Protein AF-A0A0C1EKT3-F1 (afdb_monomer_lite)

pLDDT: mean 87.72, std 9.73, range [45.53, 94.5]

Radius of gyration: 13.96 Å; chains: 1; bounding box: 32×30×38 Å

Foldseek 3Di:
DPDDQWDWDQDPVPRDIDIDGDLVNLVVVVVVLVVDADDPPDDRVVVVVVSVVVVVVSVVVCVVVVSPDD

Sequence (70 aa):
MADEHLKAIPSSESGLLTFQMDRAGYELFERLLKRAVPGKADNAGVFKQAKDRVDGAFFAGASQMGWLRK

Structure (mmCIF, N/CA/C/O backbone):
data_AF-A0A0C1EKT3-F1
#
_entry.id   AF-A0A0C1EKT3-F1
#
loop_
_atom_site.group_PDB
_atom_site.id
_atom_site.type_symbol
_atom_site.label_atom_id
_atom_site.label_alt_id
_atom_site.label_comp_id
_atom_site.label_asym_id
_atom_site.label_entity_id
_atom_site.label_seq_id
_atom_site.pdbx_PDB_ins_code
_atom_site.Cartn_x
_atom_site.Cartn_y
_atom_site.Cartn_z
_atom_site.occupancy
_atom_site.B_iso_or_equiv
_atom_site.auth_seq_id
_atom_site.auth_comp_id
_atom_site.auth_asym_id
_atom_site.auth_atom_id
_atom_site.pdbx_PDB_model_num
ATOM 1 N N . MET A 1 1 ? 17.372 -19.002 -5.714 1.00 45.53 1 MET A N 1
ATOM 2 C CA . MET A 1 1 ? 17.070 -18.026 -4.647 1.00 45.53 1 MET A CA 1
ATOM 3 C C . MET A 1 1 ? 15.696 -17.473 -4.967 1.00 45.53 1 MET A C 1
ATOM 5 O O . MET A 1 1 ? 15.454 -17.243 -6.142 1.00 45.53 1 MET A O 1
ATOM 9 N N . ALA A 1 2 ? 14.765 -17.424 -4.013 1.00 54.94 2 ALA A N 1
ATOM 10 C CA . ALA A 1 2 ? 13.453 -16.836 -4.280 1.00 54.94 2 ALA A CA 1
ATOM 11 C C . ALA A 1 2 ? 13.647 -15.322 -4.373 1.00 54.94 2 ALA A C 1
ATOM 13 O O . ALA A 1 2 ? 14.141 -14.728 -3.417 1.00 54.94 2 ALA A O 1
AT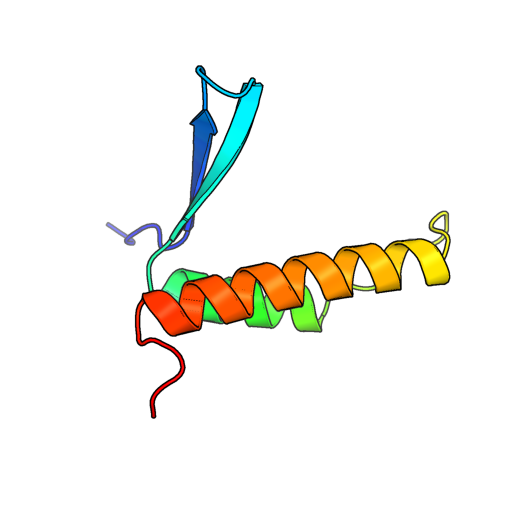OM 14 N N . ASP A 1 3 ? 13.347 -14.730 -5.524 1.00 69.69 3 ASP A N 1
ATOM 15 C CA . ASP A 1 3 ? 13.475 -13.288 -5.693 1.00 69.69 3 ASP A CA 1
ATOM 16 C C . ASP A 1 3 ? 12.474 -12.588 -4.760 1.00 69.69 3 ASP A C 1
ATOM 18 O O . ASP A 1 3 ? 11.273 -12.869 -4.774 1.00 69.69 3 ASP A O 1
ATOM 22 N N . GLU A 1 4 ? 12.973 -11.718 -3.882 1.00 80.44 4 GLU A N 1
ATOM 23 C CA . GLU A 1 4 ? 12.132 -10.936 -2.976 1.00 80.44 4 GLU A CA 1
ATOM 24 C C . GLU A 1 4 ? 11.413 -9.837 -3.770 1.00 80.44 4 GLU A C 1
ATOM 26 O O . GLU A 1 4 ? 12.011 -8.840 -4.168 1.00 80.44 4 GLU A O 1
ATOM 31 N N . HIS A 1 5 ? 10.108 -10.007 -3.987 1.00 89.12 5 HIS A N 1
ATOM 32 C CA . HIS A 1 5 ? 9.292 -9.084 -4.787 1.00 89.12 5 HIS A CA 1
ATOM 33 C C . HIS A 1 5 ? 8.933 -7.766 -4.078 1.00 89.12 5 HIS A C 1
ATOM 35 O O . HIS A 1 5 ? 8.481 -6.817 -4.718 1.00 89.12 5 HIS A O 1
ATOM 41 N N . LEU A 1 6 ? 9.105 -7.701 -2.754 1.00 87.06 6 LEU A N 1
ATOM 42 C CA . LEU A 1 6 ? 8.828 -6.532 -1.921 1.00 87.06 6 LEU A CA 1
ATOM 43 C C . LEU A 1 6 ? 9.911 -6.411 -0.849 1.00 87.06 6 LEU A C 1
ATOM 45 O O . LEU A 1 6 ? 10.096 -7.326 -0.049 1.00 87.06 6 LEU A O 1
ATOM 49 N N . LYS A 1 7 ? 10.569 -5.254 -0.792 1.00 89.50 7 LYS A N 1
ATOM 50 C CA . LYS A 1 7 ? 11.613 -4.941 0.183 1.00 89.50 7 LYS A CA 1
ATOM 51 C C . LYS A 1 7 ? 11.321 -3.619 0.879 1.00 89.50 7 LYS A C 1
ATOM 53 O O . LYS A 1 7 ? 11.030 -2.615 0.232 1.00 89.50 7 LYS A O 1
ATOM 58 N N . ALA A 1 8 ? 11.441 -3.607 2.202 1.00 88.94 8 ALA A N 1
ATOM 59 C CA . ALA A 1 8 ? 11.393 -2.386 2.995 1.00 88.94 8 ALA A CA 1
ATOM 60 C C . ALA A 1 8 ? 12.813 -1.820 3.154 1.00 88.94 8 ALA A C 1
ATOM 62 O O . ALA A 1 8 ? 13.727 -2.527 3.578 1.00 88.94 8 ALA A O 1
ATOM 63 N N . ILE A 1 9 ? 13.004 -0.554 2.791 1.00 90.12 9 ILE A N 1
ATOM 64 C CA . ILE A 1 9 ? 14.286 0.149 2.823 1.00 90.12 9 ILE A CA 1
ATOM 65 C C . ILE A 1 9 ? 14.117 1.395 3.697 1.00 90.12 9 ILE A C 1
ATOM 67 O O . ILE A 1 9 ? 13.282 2.246 3.381 1.00 90.12 9 ILE A O 1
ATOM 71 N N . PRO A 1 10 ? 14.872 1.530 4.799 1.00 88.75 10 PRO A N 1
ATOM 72 C CA . PRO A 1 10 ? 14.859 2.759 5.576 1.00 88.75 10 PRO A CA 1
ATOM 73 C C . PRO A 1 10 ? 15.460 3.896 4.740 1.00 88.75 10 PRO A C 1
ATOM 75 O O . PRO A 1 10 ? 16.570 3.778 4.226 1.00 88.75 10 PRO A O 1
ATOM 78 N N . SER A 1 11 ? 14.726 4.998 4.606 1.00 86.88 11 SER A N 1
ATOM 79 C CA . SER A 1 11 ? 15.202 6.218 3.960 1.00 86.88 11 SER A CA 1
ATOM 80 C C . SER A 1 11 ? 15.805 7.141 5.012 1.00 86.88 11 SER A C 1
ATOM 82 O O . SER A 1 11 ? 15.091 7.747 5.817 1.00 86.88 11 SER A O 1
ATOM 84 N N . SER A 1 12 ? 17.133 7.252 5.006 1.00 77.12 12 SER A N 1
ATOM 85 C CA . SER A 1 12 ? 17.884 8.127 5.913 1.00 77.12 12 SER A CA 1
ATOM 86 C C . SER A 1 12 ? 17.627 9.615 5.669 1.00 77.12 12 SER A C 1
ATOM 88 O O . SER A 1 12 ? 17.820 10.413 6.579 1.00 77.12 12 SER A O 1
ATOM 90 N N . GLU A 1 13 ? 17.179 9.995 4.471 1.00 77.88 13 GLU A N 1
ATOM 91 C CA . GLU A 1 13 ? 16.929 11.395 4.101 1.00 77.88 13 GLU A CA 1
ATOM 92 C C . GLU A 1 13 ? 15.587 11.913 4.621 1.00 77.88 13 GLU A C 1
ATOM 94 O O . GLU A 1 13 ? 15.476 13.068 5.022 1.00 77.88 13 GLU A O 1
ATOM 99 N N . SER A 1 14 ? 14.562 11.060 4.634 1.00 73.00 14 SER A N 1
ATOM 100 C CA . SER A 1 14 ? 13.206 11.451 5.028 1.00 73.00 14 SER A CA 1
ATOM 101 C C . SER A 1 14 ? 12.814 10.964 6.423 1.00 73.00 14 SER A C 1
ATOM 103 O O . SER A 1 14 ? 11.751 11.335 6.914 1.00 73.00 14 SER A O 1
ATOM 105 N N . GLY A 1 15 ? 13.621 10.102 7.053 1.00 86.31 15 GLY A N 1
ATOM 106 C CA . GLY A 1 15 ? 13.239 9.411 8.290 1.00 86.31 15 GLY A CA 1
ATOM 107 C C . GLY A 1 15 ? 12.024 8.491 8.104 1.00 86.31 15 GLY A C 1
ATOM 108 O O . GLY A 1 15 ? 11.317 8.197 9.065 1.00 86.31 15 GLY A O 1
ATOM 109 N N . LEU A 1 16 ? 11.753 8.066 6.864 1.00 85.56 16 LEU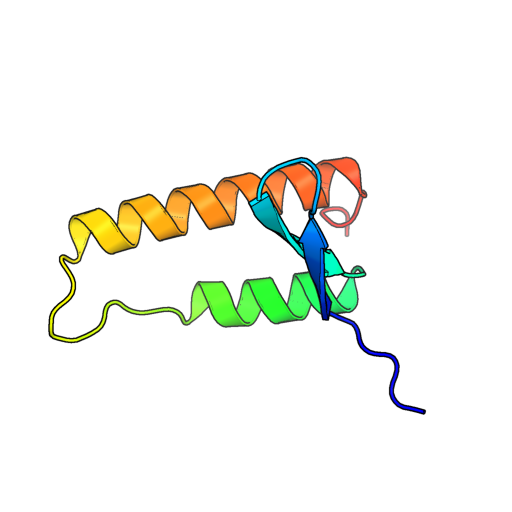 A N 1
ATOM 110 C CA . LEU A 1 16 ? 10.598 7.241 6.497 1.00 85.56 16 LEU A CA 1
ATOM 111 C C . LEU A 1 16 ? 11.042 5.840 6.075 1.00 85.56 16 LEU A C 1
ATOM 113 O O . LEU A 1 16 ? 12.195 5.613 5.712 1.00 85.56 16 LEU A O 1
ATOM 117 N N . LEU A 1 17 ? 10.097 4.903 6.078 1.00 86.12 17 LEU A N 1
ATOM 118 C CA . LEU A 1 17 ? 10.270 3.585 5.482 1.00 86.12 17 LEU A CA 1
ATOM 119 C C . LEU A 1 17 ? 9.773 3.613 4.032 1.00 86.12 17 LEU A C 1
ATOM 121 O O . LEU A 1 17 ? 8.603 3.907 3.789 1.00 86.12 17 LEU A O 1
ATOM 125 N N . THR A 1 18 ? 10.645 3.285 3.082 1.00 87.75 18 THR A N 1
ATOM 126 C CA . THR A 1 18 ? 10.297 3.172 1.662 1.00 87.75 18 THR A CA 1
ATOM 127 C C . THR A 1 18 ? 10.101 1.707 1.303 1.00 87.75 18 THR A C 1
ATOM 129 O O . THR A 1 18 ? 10.926 0.863 1.642 1.00 87.75 18 THR A O 1
ATOM 132 N N . PHE A 1 19 ? 9.028 1.387 0.585 1.00 87.50 19 PHE A N 1
ATOM 133 C CA . PHE A 1 19 ? 8.819 0.050 0.037 1.00 87.50 19 PHE A CA 1
ATOM 134 C C . PHE A 1 19 ? 9.221 0.031 -1.436 1.00 87.50 19 PHE A C 1
ATOM 136 O O . PHE A 1 19 ? 8.623 0.730 -2.252 1.00 87.50 19 PHE A O 1
ATOM 143 N N . GLN A 1 20 ? 10.228 -0.771 -1.772 1.00 89.25 20 GLN A N 1
ATOM 144 C CA . GLN A 1 20 ? 10.621 -1.054 -3.147 1.00 89.25 20 GLN A CA 1
ATOM 145 C C . GLN A 1 20 ? 10.008 -2.389 -3.568 1.00 89.25 20 GLN A C 1
ATOM 147 O O . GLN A 1 20 ? 10.118 -3.377 -2.845 1.00 89.25 20 GLN A O 1
ATOM 152 N N . MET A 1 21 ? 9.364 -2.428 -4.730 1.00 91.56 21 MET A N 1
ATOM 153 C CA . MET A 1 21 ? 8.750 -3.646 -5.257 1.00 91.56 21 MET A CA 1
ATOM 154 C C . MET A 1 21 ? 8.780 -3.688 -6.776 1.00 91.56 21 MET A C 1
ATOM 156 O O . MET A 1 21 ? 8.874 -2.648 -7.430 1.00 91.56 21 MET A O 1
ATOM 160 N N . ASP A 1 22 ? 8.674 -4.895 -7.319 1.00 92.69 22 ASP A N 1
ATOM 161 C CA . ASP A 1 22 ? 8.411 -5.136 -8.734 1.00 92.69 22 ASP A CA 1
ATOM 162 C C . ASP A 1 22 ? 6.896 -5.298 -8.993 1.00 92.69 22 ASP A C 1
ATOM 164 O O . ASP A 1 22 ? 6.060 -5.133 -8.096 1.00 92.69 22 ASP A O 1
ATOM 168 N N . ARG A 1 23 ? 6.524 -5.641 -10.233 1.00 91.19 23 ARG A N 1
ATOM 169 C CA . ARG A 1 23 ? 5.119 -5.879 -10.601 1.00 91.19 23 ARG A CA 1
ATOM 170 C C . ARG A 1 23 ? 4.481 -6.997 -9.769 1.00 91.19 23 ARG A C 1
ATOM 172 O O . ARG A 1 23 ? 3.321 -6.876 -9.383 1.00 91.19 23 ARG A O 1
ATOM 179 N N . ALA A 1 24 ? 5.208 -8.081 -9.507 1.00 91.44 24 ALA A N 1
ATOM 180 C CA . ALA A 1 24 ? 4.678 -9.205 -8.741 1.00 91.44 24 ALA A CA 1
ATOM 181 C C . ALA A 1 24 ? 4.447 -8.808 -7.273 1.00 91.44 24 ALA A C 1
ATOM 183 O O . ALA A 1 24 ? 3.427 -9.169 -6.685 1.00 91.44 24 ALA A O 1
ATOM 184 N N . GLY A 1 25 ? 5.343 -7.999 -6.706 1.00 91.69 25 GLY A N 1
ATOM 185 C CA . GLY A 1 25 ? 5.218 -7.436 -5.366 1.00 91.69 25 GLY A CA 1
ATOM 186 C C . GLY A 1 25 ? 4.039 -6.479 -5.247 1.00 91.69 25 GLY A C 1
ATOM 187 O O . GLY A 1 25 ? 3.288 -6.559 -4.276 1.00 91.69 25 GLY A O 1
ATOM 188 N N . TYR A 1 26 ? 3.812 -5.648 -6.267 1.00 91.31 26 TYR A N 1
ATOM 189 C CA . TYR A 1 26 ? 2.617 -4.811 -6.363 1.00 91.31 26 TYR A CA 1
ATOM 190 C C . TYR A 1 26 ? 1.328 -5.641 -6.349 1.00 91.31 26 TYR A C 1
ATOM 192 O O . TYR A 1 26 ? 0.445 -5.387 -5.532 1.00 91.31 26 TYR A O 1
ATOM 200 N N . GLU A 1 27 ? 1.225 -6.664 -7.205 1.00 90.69 27 GLU A N 1
ATOM 201 C CA . GLU A 1 27 ? 0.037 -7.527 -7.276 1.00 90.69 27 GLU A CA 1
ATOM 202 C C . GLU A 1 27 ? -0.205 -8.275 -5.954 1.00 90.69 27 GLU A C 1
ATOM 204 O O . GLU A 1 27 ? -1.352 -8.475 -5.541 1.00 90.69 27 GLU A O 1
ATOM 209 N N . LEU A 1 28 ? 0.865 -8.678 -5.263 1.00 90.25 28 LEU A N 1
ATOM 210 C CA . LEU A 1 28 ? 0.782 -9.295 -3.942 1.00 90.25 28 LEU A CA 1
ATOM 211 C C . LEU A 1 28 ? 0.282 -8.299 -2.888 1.00 90.25 28 LEU A C 1
ATOM 213 O O . LEU A 1 28 ? -0.635 -8.622 -2.129 1.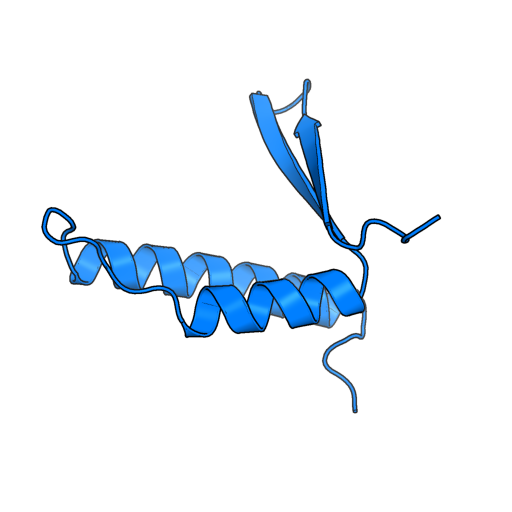00 90.25 28 LEU A O 1
ATOM 217 N N . PHE A 1 29 ? 0.840 -7.090 -2.857 1.00 90.31 29 PHE A N 1
ATOM 218 C CA . PHE A 1 29 ? 0.444 -6.060 -1.902 1.00 90.31 29 PHE A CA 1
ATOM 219 C C . PHE A 1 29 ? -0.999 -5.599 -2.121 1.00 90.31 29 PHE A C 1
ATOM 221 O O . PHE A 1 29 ? -1.752 -5.466 -1.160 1.00 90.31 29 PHE A O 1
ATOM 228 N N . GLU A 1 30 ? -1.432 -5.451 -3.374 1.00 91.00 30 GLU A N 1
ATOM 229 C CA . GLU A 1 30 ? -2.812 -5.094 -3.708 1.00 91.00 30 GLU A CA 1
ATOM 230 C C . GLU A 1 30 ? -3.808 -6.134 -3.157 1.00 91.00 30 GLU A C 1
ATOM 232 O O . GLU A 1 30 ? -4.843 -5.784 -2.583 1.00 91.00 30 GLU A O 1
ATOM 237 N N . ARG A 1 31 ? -3.482 -7.433 -3.250 1.00 90.75 31 ARG A N 1
ATOM 238 C CA . ARG A 1 31 ? -4.301 -8.508 -2.658 1.00 90.75 31 ARG A CA 1
ATOM 239 C C . ARG A 1 31 ? -4.359 -8.425 -1.134 1.00 90.75 31 ARG A C 1
ATOM 241 O O . ARG A 1 31 ? -5.415 -8.707 -0.567 1.00 90.75 31 ARG A O 1
ATOM 248 N N . LEU A 1 32 ? -3.255 -8.069 -0.475 1.00 90.88 32 LEU A N 1
ATOM 249 C CA . LEU A 1 32 ? -3.221 -7.875 0.977 1.00 90.88 32 LEU A CA 1
ATOM 250 C C . LEU A 1 32 ? -4.071 -6.671 1.385 1.00 90.88 32 LEU A C 1
ATOM 252 O O . LEU A 1 32 ? -4.917 -6.792 2.269 1.00 90.88 32 LEU A O 1
ATOM 256 N N . LEU A 1 33 ? -3.912 -5.545 0.691 1.00 91.75 33 LEU A N 1
ATOM 257 C CA . LEU A 1 33 ? -4.638 -4.312 0.970 1.00 91.75 33 LEU A CA 1
ATOM 258 C C . LEU A 1 33 ? -6.151 -4.486 0.780 1.00 91.75 33 LEU A C 1
ATOM 260 O O . LEU A 1 33 ? -6.928 -4.057 1.629 1.00 91.75 33 LEU A O 1
ATOM 264 N N . LYS A 1 34 ? -6.585 -5.221 -0.255 1.00 90.69 34 LYS A N 1
ATOM 265 C CA . LYS A 1 34 ? -8.000 -5.592 -0.467 1.00 90.69 34 LYS A CA 1
ATOM 266 C C . LYS A 1 34 ? -8.605 -6.400 0.687 1.00 90.69 34 LYS A C 1
ATOM 268 O O . LYS A 1 34 ? -9.814 -6.340 0.888 1.00 90.69 34 LYS A O 1
ATOM 273 N N . ARG A 1 35 ? -7.790 -7.156 1.431 1.00 93.06 35 ARG A N 1
ATOM 274 C CA . ARG A 1 35 ? -8.218 -7.973 2.582 1.00 93.06 35 ARG A CA 1
ATOM 275 C C . ARG A 1 35 ? -8.040 -7.265 3.923 1.00 93.06 35 ARG A C 1
ATOM 277 O O . ARG A 1 35 ? -8.446 -7.815 4.942 1.00 93.06 35 ARG A O 1
ATOM 284 N N . ALA A 1 36 ? -7.417 -6.089 3.937 1.00 93.00 36 ALA A N 1
ATOM 285 C CA . ALA A 1 36 ? -7.174 -5.349 5.160 1.00 93.00 36 ALA A CA 1
ATOM 286 C C . ALA A 1 36 ? -8.509 -4.886 5.761 1.00 93.00 36 ALA A C 1
ATOM 288 O O . ALA A 1 36 ? -9.312 -4.223 5.102 1.00 93.00 36 ALA A O 1
ATOM 289 N N . VAL A 1 37 ? -8.726 -5.236 7.026 1.00 92.94 37 VAL A N 1
ATOM 290 C CA . VAL A 1 37 ? -9.910 -4.869 7.809 1.00 92.94 37 VAL A CA 1
ATOM 291 C C . VAL A 1 37 ? -9.464 -4.141 9.076 1.00 92.94 37 VAL A C 1
ATOM 293 O O . VAL A 1 37 ? -8.380 -4.444 9.582 1.00 92.94 37 VAL A O 1
ATOM 296 N N . PRO A 1 38 ? -10.264 -3.194 9.596 1.00 93.94 38 PRO A N 1
ATOM 297 C CA . PRO A 1 38 ? -9.941 -2.532 10.852 1.00 93.94 38 PRO A CA 1
ATOM 298 C C . PRO A 1 38 ? -9.888 -3.552 11.994 1.00 93.94 38 PRO A C 1
ATOM 300 O O . PRO A 1 38 ? -10.711 -4.470 12.071 1.00 93.94 38 PRO A O 1
ATOM 303 N N . GLY A 1 39 ? -8.928 -3.381 12.899 1.00 92.31 39 GLY A N 1
ATOM 304 C CA . GLY A 1 39 ? -8.880 -4.103 14.160 1.00 92.31 39 GLY A CA 1
ATOM 305 C C . GLY A 1 39 ? -10.016 -3.686 15.099 1.00 92.31 39 GLY A C 1
ATOM 306 O O . GLY A 1 39 ? -10.681 -2.672 14.906 1.00 92.31 39 GLY A O 1
ATOM 307 N N . LYS A 1 40 ? -10.231 -4.456 16.174 1.00 90.44 40 LYS A N 1
ATOM 308 C CA . LYS A 1 40 ? -11.329 -4.210 17.136 1.00 90.44 40 LYS A CA 1
ATOM 309 C C . LYS A 1 40 ? -11.268 -2.840 17.823 1.00 90.44 40 LYS A C 1
ATOM 311 O O . LYS A 1 40 ? -12.303 -2.337 18.241 1.00 90.44 40 LYS A O 1
ATOM 316 N N . ALA A 1 41 ? -10.070 -2.283 17.981 1.00 91.50 41 ALA A N 1
ATOM 317 C CA . ALA A 1 41 ? -9.844 -0.986 18.615 1.00 91.50 41 ALA A CA 1
ATOM 318 C C . ALA A 1 41 ? -9.769 0.172 17.604 1.00 91.50 41 ALA A C 1
ATOM 320 O O . ALA A 1 41 ? -9.665 1.328 18.011 1.00 91.50 41 ALA A O 1
ATOM 321 N N . ASP A 1 42 ? -9.817 -0.119 16.302 1.00 90.00 42 ASP A N 1
ATOM 322 C CA . ASP A 1 42 ? -9.653 0.896 15.271 1.00 90.00 42 ASP A CA 1
ATOM 323 C C . ASP A 1 42 ? -10.964 1.635 15.012 1.00 90.00 42 ASP A C 1
ATOM 325 O O . ASP A 1 42 ? -12.054 1.060 14.966 1.00 90.00 42 ASP A O 1
ATOM 329 N N . ASN A 1 43 ? -10.857 2.933 14.743 1.00 94.00 43 ASN A N 1
ATOM 330 C CA . ASN A 1 43 ? -11.971 3.677 14.181 1.00 94.00 43 ASN A CA 1
ATOM 331 C C . ASN A 1 43 ? -12.132 3.301 12.698 1.00 94.00 43 ASN A C 1
ATOM 333 O O . ASN A 1 43 ? -11.276 3.624 11.872 1.00 94.00 43 ASN A O 1
ATOM 337 N N . ALA A 1 44 ? -13.253 2.664 12.346 1.00 91.62 44 ALA A N 1
ATOM 338 C CA . ALA A 1 44 ? -13.516 2.193 10.984 1.00 91.62 44 ALA A CA 1
ATOM 339 C C . ALA A 1 44 ? -13.462 3.308 9.920 1.00 91.62 44 ALA A C 1
ATOM 341 O O . ALA A 1 44 ? -13.008 3.070 8.800 1.00 91.62 44 ALA A O 1
ATOM 342 N N . GLY A 1 45 ? -13.888 4.529 10.262 1.00 92.50 45 GLY A N 1
ATOM 343 C CA . GLY A 1 45 ? -13.832 5.678 9.358 1.00 92.50 45 GLY A CA 1
ATOM 344 C C . GLY A 1 45 ? -12.397 6.122 9.076 1.00 92.50 45 GLY A C 1
ATOM 345 O O . GLY A 1 45 ? -12.031 6.324 7.920 1.00 92.50 45 GLY A O 1
ATOM 346 N N . VAL A 1 46 ? -11.567 6.206 10.119 1.00 93.19 46 VAL A N 1
ATOM 347 C CA . VAL A 1 46 ? -10.142 6.557 9.991 1.00 93.19 46 VAL A CA 1
ATOM 348 C C . VAL A 1 46 ? -9.381 5.470 9.234 1.00 93.19 46 VAL A C 1
ATOM 350 O O . VAL A 1 46 ? -8.602 5.783 8.335 1.00 93.19 46 VAL A O 1
ATOM 353 N N . PHE A 1 47 ? -9.653 4.196 9.533 1.00 94.31 47 PHE A N 1
ATOM 354 C CA . PHE A 1 47 ? -9.065 3.067 8.815 1.00 94.31 47 PHE A CA 1
ATOM 355 C C . PHE A 1 47 ? -9.390 3.123 7.321 1.00 94.31 47 PHE A C 1
ATOM 357 O O . PHE A 1 47 ? -8.490 3.021 6.490 1.00 94.31 47 PHE A O 1
ATOM 364 N N . LYS A 1 48 ? -10.666 3.343 6.971 1.00 93.69 48 LYS A N 1
ATOM 365 C CA . LYS A 1 48 ? -11.089 3.469 5.573 1.00 93.69 48 LYS A CA 1
ATOM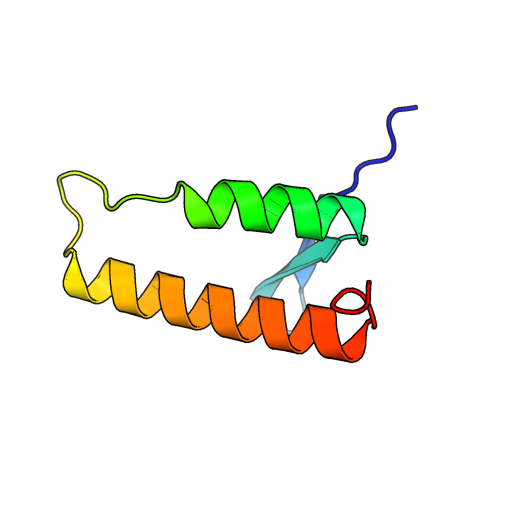 366 C C . LYS A 1 48 ? -10.350 4.606 4.868 1.00 93.69 48 LYS A C 1
ATOM 368 O O . LYS A 1 48 ? -9.800 4.387 3.799 1.00 93.69 48 LYS A O 1
ATOM 373 N N . GLN A 1 49 ? -10.266 5.786 5.485 1.00 94.50 49 GLN A N 1
ATOM 374 C CA . GLN A 1 49 ? -9.537 6.919 4.904 1.00 94.50 49 GLN A CA 1
ATOM 375 C C . GLN A 1 49 ? -8.048 6.619 4.691 1.00 94.50 49 GLN A C 1
ATOM 377 O O . GLN A 1 49 ? -7.483 6.997 3.665 1.00 94.50 49 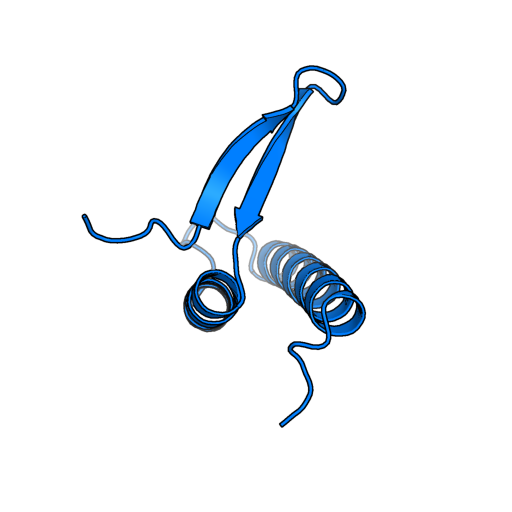GLN A O 1
ATOM 382 N N . ALA A 1 50 ? -7.399 5.951 5.649 1.00 93.62 50 ALA A N 1
ATOM 383 C CA . ALA A 1 50 ? -6.002 5.552 5.519 1.00 93.62 50 ALA A CA 1
ATOM 384 C C . ALA A 1 50 ? -5.820 4.543 4.378 1.00 93.62 50 ALA A C 1
ATOM 386 O O . ALA A 1 50 ? -4.950 4.730 3.528 1.00 93.62 50 ALA A O 1
ATOM 387 N N . LYS A 1 51 ? -6.683 3.526 4.316 1.00 93.94 51 LYS A N 1
ATOM 388 C CA . LYS A 1 51 ? -6.686 2.527 3.249 1.00 93.94 51 LYS A CA 1
ATOM 389 C C . LYS A 1 51 ? -6.888 3.169 1.873 1.00 93.94 51 LYS A C 1
ATOM 391 O O . LYS A 1 51 ? -6.087 2.910 0.983 1.00 93.94 51 LYS A O 1
ATOM 396 N N . ASP A 1 52 ? -7.873 4.054 1.726 1.00 93.44 52 ASP A N 1
ATOM 397 C CA . ASP A 1 52 ? -8.166 4.742 0.462 1.00 93.44 52 ASP A CA 1
ATOM 398 C C . ASP A 1 52 ? -6.970 5.594 -0.016 1.00 93.44 52 ASP A C 1
ATOM 400 O O . ASP A 1 52 ? -6.667 5.636 -1.210 1.00 93.44 52 ASP A O 1
ATOM 404 N N . ARG A 1 53 ? -6.233 6.237 0.906 1.00 93.12 53 ARG A N 1
ATOM 405 C CA . ARG A 1 53 ? -4.993 6.960 0.562 1.00 93.12 53 ARG A CA 1
ATOM 406 C C . ARG A 1 53 ? -3.892 6.027 0.066 1.00 93.12 53 ARG A C 1
ATOM 408 O O . ARG A 1 53 ? -3.222 6.364 -0.909 1.00 93.12 53 ARG A O 1
ATOM 415 N N . VAL A 1 54 ? -3.689 4.886 0.729 1.00 92.44 54 VAL A N 1
ATOM 416 C CA . VAL A 1 54 ? -2.680 3.898 0.314 1.00 92.44 54 VAL A CA 1
ATOM 417 C C . VAL A 1 54 ? -3.048 3.311 -1.049 1.00 92.44 54 VAL A C 1
ATOM 419 O O . VAL A 1 54 ? -2.191 3.274 -1.928 1.00 92.44 54 VAL A O 1
ATOM 422 N N . ASP A 1 55 ? -4.316 2.937 -1.249 1.00 91.94 55 ASP A N 1
ATOM 423 C CA . ASP A 1 55 ? -4.849 2.448 -2.527 1.00 91.94 55 ASP A CA 1
ATOM 424 C C . ASP A 1 55 ? -4.587 3.467 -3.654 1.00 91.94 55 ASP A C 1
ATOM 426 O O . ASP A 1 55 ? -4.055 3.116 -4.709 1.00 91.94 55 ASP A O 1
ATOM 430 N N . GLY A 1 56 ? -4.885 4.751 -3.4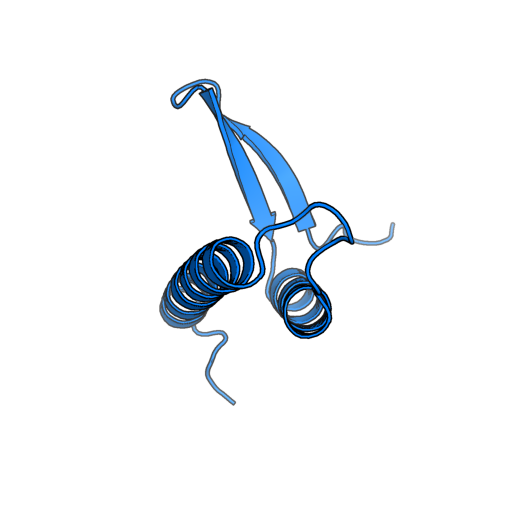17 1.00 92.12 56 GLY A N 1
ATOM 431 C CA . GLY A 1 56 ? -4.645 5.824 -4.385 1.00 92.12 56 GLY A CA 1
ATOM 432 C C . GLY A 1 56 ? -3.163 6.027 -4.723 1.00 92.12 56 GLY A C 1
ATOM 433 O O . GLY A 1 56 ? -2.812 6.157 -5.898 1.00 92.12 56 GLY A O 1
ATOM 434 N N . ALA A 1 57 ? -2.280 6.005 -3.719 1.00 91.19 57 ALA A N 1
ATOM 435 C CA . ALA A 1 57 ? -0.836 6.120 -3.927 1.00 91.19 57 ALA A CA 1
ATOM 436 C C . ALA A 1 57 ? -0.280 4.934 -4.734 1.00 91.19 57 ALA A C 1
ATOM 438 O O . ALA A 1 57 ? 0.503 5.124 -5.666 1.00 91.19 57 ALA A O 1
ATOM 439 N N . PHE A 1 58 ? -0.736 3.718 -4.426 1.00 91.06 58 PHE A N 1
ATOM 440 C CA . PHE A 1 58 ? -0.353 2.510 -5.154 1.00 91.06 58 PHE A CA 1
ATOM 441 C C . PHE A 1 58 ? -0.853 2.513 -6.596 1.00 91.06 58 PHE A C 1
ATOM 443 O O . PHE A 1 58 ? -0.111 2.140 -7.503 1.00 91.06 58 PHE A O 1
ATOM 450 N N . PHE A 1 59 ? -2.087 2.961 -6.828 1.00 90.06 59 PHE A N 1
ATOM 451 C CA . PHE A 1 59 ? -2.633 3.112 -8.172 1.00 90.06 59 PHE A CA 1
ATOM 452 C C . PHE A 1 59 ? -1.820 4.114 -9.004 1.00 90.06 59 PHE A C 1
ATOM 454 O O . PHE A 1 59 ? -1.452 3.818 -10.141 1.00 90.06 59 PHE A O 1
ATOM 461 N N . ALA A 1 60 ? -1.485 5.275 -8.432 1.00 91.69 60 ALA A N 1
ATOM 462 C CA . ALA A 1 60 ? -0.657 6.274 -9.103 1.00 91.69 60 ALA A CA 1
ATOM 463 C C . ALA A 1 60 ? 0.733 5.718 -9.459 1.00 91.69 60 ALA A C 1
ATOM 465 O O . ALA A 1 60 ? 1.172 5.855 -10.603 1.00 91.69 60 ALA A O 1
ATOM 466 N N . GLY A 1 61 ? 1.385 5.026 -8.518 1.00 90.56 61 GLY A N 1
ATOM 467 C CA . GLY A 1 61 ? 2.671 4.366 -8.756 1.00 90.56 61 GLY A CA 1
ATOM 468 C C . GLY A 1 61 ? 2.588 3.304 -9.856 1.00 90.56 61 GLY A C 1
ATOM 469 O O . GLY A 1 61 ? 3.368 3.329 -10.805 1.00 90.56 61 GLY A O 1
ATOM 470 N N . ALA A 1 62 ? 1.592 2.418 -9.805 1.00 91.50 62 ALA A N 1
ATOM 471 C CA . ALA A 1 62 ? 1.387 1.393 -10.830 1.00 91.50 62 ALA A CA 1
ATOM 472 C C . ALA A 1 62 ? 1.104 1.982 -12.220 1.00 91.50 62 ALA A C 1
ATOM 474 O O . ALA A 1 62 ? 1.515 1.403 -13.227 1.00 91.50 62 ALA A O 1
ATOM 475 N N . SER A 1 63 ? 0.428 3.132 -12.285 1.00 92.25 63 SER A N 1
ATOM 476 C CA . SER A 1 63 ? 0.212 3.874 -13.530 1.00 92.25 63 SER A CA 1
ATOM 477 C C . SER A 1 63 ? 1.533 4.364 -14.127 1.00 92.25 63 SER A C 1
ATOM 479 O O . SER A 1 63 ? 1.814 4.097 -15.295 1.00 92.25 63 SER A O 1
ATOM 481 N N . GLN A 1 64 ? 2.381 5.004 -13.313 1.00 92.44 64 GLN A N 1
ATOM 482 C CA . GLN A 1 64 ? 3.698 5.497 -13.738 1.00 92.44 64 GLN A CA 1
ATOM 483 C C . GLN A 1 64 ? 4.630 4.367 -14.191 1.00 92.44 64 GLN A C 1
ATOM 485 O O . GLN A 1 64 ? 5.375 4.530 -15.153 1.00 92.44 64 GLN A O 1
ATOM 490 N N . MET A 1 65 ? 4.544 3.205 -13.542 1.00 92.06 65 MET A N 1
ATOM 491 C CA . MET A 1 65 ? 5.317 2.013 -13.899 1.00 92.06 65 MET A CA 1
ATOM 492 C C . MET A 1 65 ? 4.736 1.235 -15.094 1.00 92.06 65 MET A C 1
ATOM 494 O O . MET A 1 65 ? 5.332 0.256 -15.544 1.00 92.06 65 MET A O 1
ATOM 498 N N . GLY A 1 66 ? 3.562 1.626 -15.607 1.00 91.56 66 GLY A N 1
ATOM 499 C CA . GLY A 1 66 ? 2.886 0.940 -16.711 1.00 91.56 66 GLY A CA 1
ATOM 500 C C . GLY A 1 66 ? 2.284 -0.424 -16.347 1.00 91.56 66 GLY A C 1
ATOM 501 O O . GLY A 1 66 ? 1.978 -1.215 -17.237 1.00 91.56 66 GLY A O 1
ATOM 502 N N . TRP A 1 67 ? 2.092 -0.723 -15.060 1.00 91.31 67 TRP A N 1
ATOM 503 C CA . TRP A 1 67 ? 1.595 -2.021 -14.582 1.00 91.31 67 TRP A CA 1
ATOM 504 C C . TRP A 1 67 ? 0.078 -2.181 -14.679 1.00 91.31 67 TRP A C 1
ATOM 506 O O . TRP A 1 67 ? -0.413 -3.307 -14.740 1.00 91.31 67 TRP A O 1
ATOM 516 N N . LEU A 1 68 ? -0.659 -1.068 -14.744 1.00 82.56 68 LEU A N 1
ATOM 517 C CA . LEU A 1 68 ? -2.121 -1.061 -14.875 1.00 82.56 68 LEU A CA 1
ATOM 518 C C . LEU A 1 68 ? -2.619 -1.520 -16.254 1.00 82.56 68 LEU A C 1
ATOM 520 O O . LEU A 1 68 ? -3.817 -1.728 -16.431 1.00 82.56 68 LEU A O 1
ATOM 524 N N . ARG A 1 69 ? -1.728 -1.663 -17.244 1.00 60.28 69 ARG A N 1
ATOM 525 C CA . ARG A 1 69 ? -2.094 -2.141 -18.578 1.00 60.28 69 ARG A CA 1
ATOM 526 C C . ARG A 1 69 ? -2.064 -3.671 -18.628 1.00 60.28 69 ARG A C 1
ATOM 528 O O . ARG A 1 69 ? -1.000 -4.293 -18.542 1.00 60.28 69 ARG A O 1
ATOM 535 N N . LYS A 1 70 ? -3.243 -4.257 -18.816 1.00 52.62 70 LYS A N 1
ATOM 536 C CA . LYS A 1 70 ? -3.447 -5.497 -19.566 1.00 52.62 70 LYS A CA 1
ATOM 537 C C . LYS A 1 70 ? -4.535 -5.244 -20.593 1.00 52.62 70 LYS A C 1
ATOM 539 O O . LYS A 1 70 ? -5.580 -4.699 -20.183 1.00 52.62 70 LYS A O 1
#

Secondary structure (DSSP, 8-state):
----SEEEEEETTTTEEEEEE-HHHHHHHHHHHHH----TTS-HHHHHHHHHHHHHHHHHHHHHTTTT--